Protein AF-A0A6N8DL16-F1 (afdb_monomer)

Nearest PDB structures (foldseek):
  7wkp-assembly1_A  TM=5.243E-01  e=1.042E-01  Vibrio phage ICP1_2011_A
  2dit-assembly1_A  TM=4.692E-01  e=3.291E-01  Homo sapiens
  4wp3-assembly5_E  TM=5.464E-01  e=7.927E-01  Mycobacterium avium
  7evo-assembly1_D  TM=4.822E-01  e=1.112E+00  Homo sapiens
  1mli-assembly1_A  TM=5.009E-01  e=1.910E+00  Pseudomonas putida

Radius of gyration: 14.45 Å; Cα contacts (8 Å, |Δi|>4): 133; chains: 1; bounding box: 46×30×29 Å

Foldseek 3Di:
DDDDPPPPPDDDFWKKKKKFFPCPVDQDQVVLLVVQVVVVVVCCVVVVAPPVQCVQWDCDSNRITMHTHNDPVNNVVSQVVCCVVQPNGMDMDIDGDDD

Secondary structure (DSSP, 8-state):
---------S---EEEEEEEE---S---HHHHHHHHHHHHHHHHHTTSS-TGGGGGEEEETTTEEEEEESSHHHHHHHHHHHHHHTTTTEEEEEEEE--

Mean predicted aligned error: 10.22 Å

Structure (mmCIF, N/CA/C/O backbone):
data_AF-A0A6N8DL16-F1
#
_entry.id   AF-A0A6N8DL16-F1
#
loop_
_atom_site.group_PDB
_atom_site.id
_atom_site.type_symbol
_atom_site.label_atom_id
_atom_site.label_alt_id
_atom_site.label_comp_id
_atom_site.label_asym_id
_atom_site.label_entity_id
_atom_site.label_seq_id
_atom_site.pdbx_PDB_ins_code
_atom_site.Cartn_x
_atom_site.Cartn_y
_atom_site.Cartn_z
_atom_site.occupancy
_atom_site.B_iso_or_equiv
_atom_site.auth_seq_id
_atom_site.auth_comp_id
_atom_site.auth_asym_id
_atom_site.auth_atom_id
_atom_site.pdbx_PDB_model_num
ATOM 1 N N . MET A 1 1 ? -30.264 16.092 12.443 1.00 32.75 1 MET A N 1
ATOM 2 C CA . MET A 1 1 ? -29.000 16.051 13.210 1.00 32.75 1 MET A CA 1
ATOM 3 C C . MET A 1 1 ? -27.880 16.482 12.274 1.00 32.75 1 MET A C 1
ATOM 5 O O . MET A 1 1 ? -27.597 15.757 11.334 1.00 32.75 1 MET A O 1
ATOM 9 N N . ASN A 1 2 ? -27.320 17.680 12.464 1.00 31.73 2 ASN A N 1
ATOM 10 C CA . ASN A 1 2 ? -26.186 18.186 11.683 1.00 31.73 2 ASN A CA 1
ATOM 11 C C . ASN A 1 2 ? -24.905 17.898 12.468 1.00 31.73 2 ASN A C 1
ATOM 13 O O . ASN A 1 2 ? -24.676 18.522 13.501 1.00 31.73 2 ASN A O 1
ATOM 17 N N . VAL A 1 3 ? -24.101 16.939 12.014 1.00 38.69 3 VAL A N 1
ATOM 18 C CA . VAL A 1 3 ? -22.785 16.669 12.606 1.00 38.69 3 VAL A CA 1
ATOM 19 C C . VAL A 1 3 ? -21.756 17.448 11.795 1.00 38.69 3 VAL A C 1
ATOM 21 O O . VAL A 1 3 ? -21.589 17.209 10.601 1.00 38.69 3 VAL A O 1
ATOM 24 N N . ALA A 1 4 ? -21.126 18.432 12.435 1.00 30.70 4 ALA A N 1
ATOM 25 C CA . ALA A 1 4 ? -20.076 19.253 11.845 1.00 30.70 4 ALA A CA 1
ATOM 26 C C . ALA A 1 4 ? -18.876 18.390 11.396 1.00 30.70 4 ALA A C 1
ATOM 28 O O . ALA A 1 4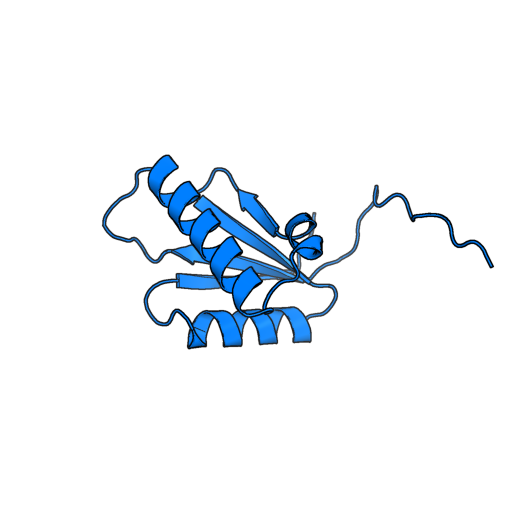 ? -18.576 17.384 12.045 1.00 30.70 4 ALA A O 1
ATOM 29 N N . PRO A 1 5 ? -18.153 18.773 10.325 1.00 38.84 5 PRO A N 1
ATOM 30 C CA . PRO A 1 5 ? -16.935 18.082 9.928 1.00 38.84 5 PRO A CA 1
ATOM 31 C C . PRO A 1 5 ? -15.877 18.303 11.011 1.00 38.84 5 PRO A C 1
ATOM 33 O O . PRO A 1 5 ? -15.453 19.432 11.265 1.00 38.84 5 PRO A O 1
ATOM 36 N N . ALA A 1 6 ? -15.467 17.224 11.677 1.00 41.62 6 ALA A N 1
ATOM 37 C CA . ALA A 1 6 ? -14.383 17.272 12.642 1.00 41.62 6 ALA A CA 1
ATOM 38 C C . ALA A 1 6 ? -13.104 17.738 11.930 1.00 41.62 6 ALA A C 1
ATOM 40 O O . ALA A 1 6 ? -12.547 17.049 11.076 1.00 41.62 6 ALA A O 1
ATOM 41 N N . ASN A 1 7 ? -12.664 18.942 12.286 1.00 35.22 7 ASN A N 1
ATOM 42 C CA . ASN A 1 7 ? -11.350 19.484 11.981 1.00 35.22 7 ASN A CA 1
ATOM 43 C C . ASN A 1 7 ? -10.287 18.510 12.520 1.00 35.22 7 ASN A C 1
ATOM 45 O O . ASN A 1 7 ? -9.975 18.524 13.708 1.00 35.22 7 ASN A O 1
ATOM 49 N N . LEU A 1 8 ? -9.721 17.661 11.659 1.00 39.66 8 LEU A N 1
ATOM 50 C CA . LEU A 1 8 ? -8.611 16.760 11.993 1.00 39.66 8 LEU A CA 1
ATOM 51 C C . LEU A 1 8 ? -7.286 17.543 12.051 1.00 39.66 8 LEU A C 1
ATOM 53 O O . LEU A 1 8 ? -6.364 17.321 11.267 1.00 39.66 8 LEU A O 1
ATOM 57 N N . LYS A 1 9 ? -7.195 18.499 12.979 1.00 38.28 9 LYS A N 1
ATOM 58 C CA . LYS A 1 9 ? -5.927 19.015 13.505 1.00 38.28 9 LYS A CA 1
ATOM 59 C C . LYS A 1 9 ? -5.778 18.450 14.914 1.00 38.28 9 LYS A C 1
ATOM 61 O O . LYS A 1 9 ? -6.409 18.950 15.836 1.00 38.28 9 LYS A O 1
ATOM 66 N N . GLY A 1 10 ? -4.965 17.407 15.053 1.00 36.97 10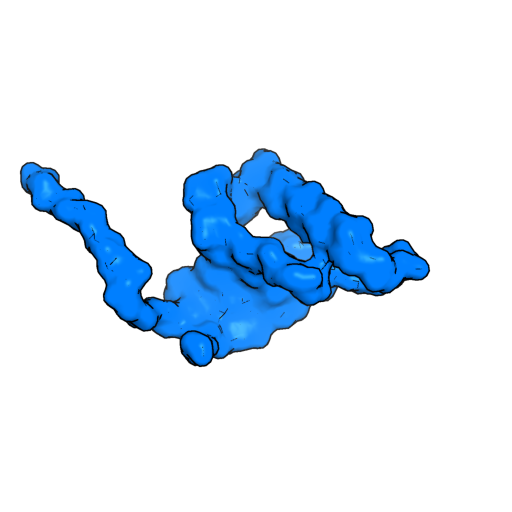 GLY A N 1
ATOM 67 C CA . GLY A 1 10 ? -4.671 16.775 16.340 1.00 36.97 10 GLY A CA 1
ATOM 68 C C . GLY A 1 10 ? -4.841 15.262 16.291 1.00 36.97 10 GLY A C 1
ATOM 69 O O . GLY A 1 10 ? -5.942 14.752 16.447 1.00 36.97 10 GLY A O 1
ATOM 70 N N . THR A 1 11 ? -3.727 14.582 16.025 1.00 49.75 11 THR A N 1
ATOM 71 C CA . THR A 1 11 ? -3.342 13.271 16.568 1.00 49.75 11 THR A CA 1
ATOM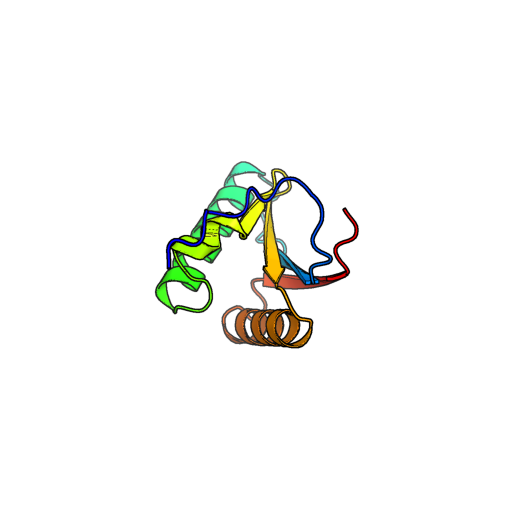 72 C C . THR A 1 11 ? -4.435 12.201 16.675 1.00 49.75 11 THR A C 1
ATOM 74 O O . THR A 1 11 ? -5.189 12.125 17.641 1.00 49.75 11 THR A O 1
ATOM 77 N N . SER A 1 12 ? -4.441 11.264 15.729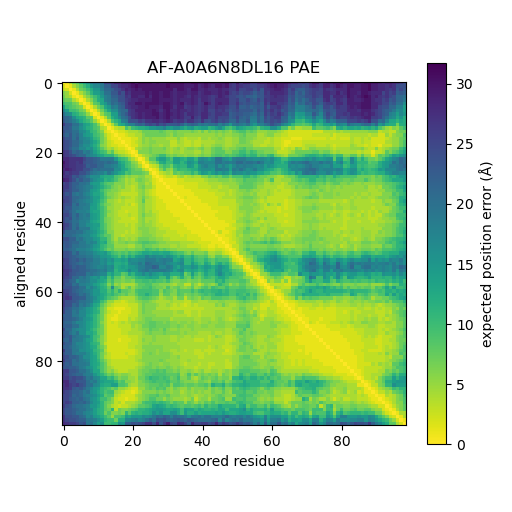 1.00 45.25 12 SER A N 1
ATOM 78 C CA . SER A 1 12 ? -5.082 9.960 15.918 1.00 45.25 12 SER A CA 1
ATOM 79 C C . SER A 1 12 ? -3.998 8.897 15.802 1.00 45.25 12 SER A C 1
ATOM 81 O O . SER A 1 12 ? -3.404 8.754 14.733 1.00 45.25 12 SER A O 1
ATOM 83 N N . MET A 1 13 ? -3.716 8.175 16.894 1.00 55.28 13 MET A N 1
ATOM 84 C CA . MET A 1 13 ? -2.894 6.961 16.853 1.00 55.28 13 MET A CA 1
ATOM 85 C C . MET A 1 13 ? -3.415 6.063 15.725 1.00 55.28 13 MET A C 1
ATOM 87 O O . MET A 1 13 ? -4.529 5.552 15.801 1.00 55.28 13 MET A O 1
ATOM 91 N N . GLY A 1 14 ? -2.627 5.913 14.665 1.00 69.69 14 GLY A N 1
ATOM 92 C CA . GLY A 1 14 ? -2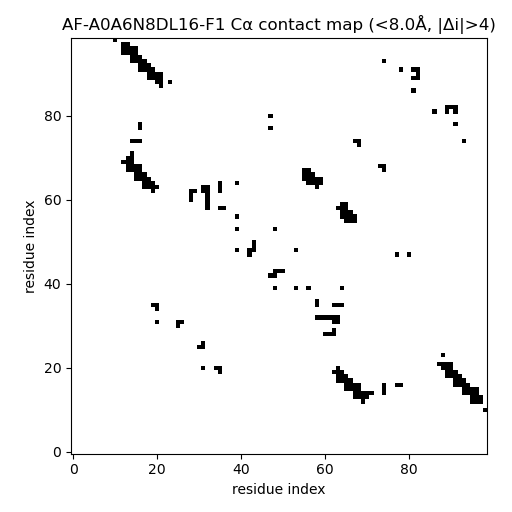.998 5.156 13.475 1.00 69.69 14 GLY A CA 1
ATOM 93 C C . GLY A 1 14 ? -1.975 4.070 13.178 1.00 69.69 14 GLY A C 1
ATOM 94 O O . GLY A 1 14 ? -0.807 4.157 13.557 1.00 69.69 14 GLY A O 1
ATOM 95 N N . TYR A 1 15 ? -2.398 3.032 12.475 1.00 75.81 15 TYR A N 1
ATOM 96 C CA . TYR A 1 15 ? -1.504 1.991 11.984 1.00 75.81 15 TYR A CA 1
ATOM 97 C C . TYR A 1 15 ? -1.094 2.352 10.569 1.00 75.81 15 TYR A C 1
ATOM 99 O O . TYR A 1 15 ? -1.939 2.454 9.683 1.00 75.81 15 TYR A O 1
ATOM 107 N N . ALA A 1 16 ? 0.196 2.573 10.350 1.00 80.25 16 ALA A N 1
ATOM 108 C CA . ALA A 1 16 ? 0.690 2.951 9.040 1.00 80.25 16 ALA A CA 1
ATOM 109 C C . ALA A 1 16 ? 1.315 1.750 8.332 1.00 80.25 16 ALA A C 1
ATOM 111 O O . ALA A 1 16 ? 2.046 0.958 8.932 1.00 80.25 16 ALA A O 1
ATOM 112 N N . VAL A 1 17 ? 1.028 1.645 7.037 1.00 81.25 17 VAL A N 1
ATOM 113 C CA . VAL A 1 17 ? 1.707 0.739 6.113 1.00 81.25 17 VAL A CA 1
ATOM 114 C C . VAL A 1 17 ? 2.466 1.602 5.113 1.00 81.25 17 VAL A C 1
ATOM 116 O O . VAL A 1 17 ? 1.895 2.508 4.500 1.00 81.25 17 VAL A O 1
ATOM 119 N N . LEU A 1 18 ? 3.761 1.337 4.970 1.00 84.81 18 LEU A N 1
ATOM 120 C CA . LEU A 1 18 ? 4.576 1.855 3.878 1.00 84.81 18 LEU A CA 1
ATOM 121 C C . LEU A 1 18 ? 4.678 0.797 2.801 1.00 84.81 18 LEU A C 1
ATOM 123 O O . LEU A 1 18 ? 5.030 -0.337 3.111 1.00 84.81 18 LEU A O 1
ATOM 127 N N . THR A 1 19 ? 4.413 1.189 1.564 1.00 84.94 19 THR A N 1
ATOM 128 C CA . THR A 1 19 ? 4.612 0.358 0.380 1.00 84.94 19 THR A CA 1
ATOM 129 C C . THR A 1 19 ? 5.722 0.970 -0.472 1.00 84.94 19 THR A C 1
ATOM 131 O O . THR A 1 19 ? 5.669 2.156 -0.813 1.00 84.94 19 THR A O 1
ATOM 134 N N . TYR A 1 20 ? 6.729 0.161 -0.790 1.00 81.81 20 TYR A N 1
ATOM 135 C CA . TYR A 1 20 ? 7.920 0.506 -1.565 1.00 81.81 20 TYR A CA 1
ATOM 136 C C . TYR A 1 20 ? 7.964 -0.356 -2.817 1.00 81.81 20 TYR A C 1
ATOM 138 O O . TYR A 1 20 ? 7.587 -1.516 -2.743 1.00 81.81 20 TYR A O 1
ATOM 146 N N . PHE A 1 21 ? 8.482 0.163 -3.926 1.00 78.38 21 PHE A N 1
ATOM 147 C CA . PHE A 1 21 ? 8.878 -0.702 -5.034 1.00 78.38 21 PHE A CA 1
ATOM 148 C C . PHE A 1 21 ? 10.226 -1.346 -4.723 1.00 78.38 21 PHE A C 1
ATOM 150 O O . PHE A 1 21 ? 11.172 -0.650 -4.339 1.00 78.38 21 PHE A O 1
ATOM 157 N N . ASP A 1 22 ? 10.311 -2.659 -4.912 1.00 70.88 22 ASP A N 1
ATOM 158 C CA . ASP A 1 22 ? 11.544 -3.414 -4.742 1.00 70.88 22 ASP A CA 1
ATOM 159 C C . ASP A 1 22 ? 12.459 -3.135 -5.929 1.00 70.88 22 ASP A C 1
ATOM 161 O O . ASP A 1 22 ? 12.410 -3.772 -6.972 1.00 70.88 22 ASP A O 1
ATOM 165 N N . ASN A 1 23 ? 13.235 -2.061 -5.764 1.00 62.66 23 ASN A N 1
ATOM 166 C CA . ASN A 1 23 ? 14.390 -1.645 -6.550 1.00 62.66 23 ASN A CA 1
ATOM 167 C C . ASN A 1 23 ? 14.342 -2.091 -8.026 1.00 62.66 23 ASN A C 1
ATOM 169 O O . ASN A 1 23 ? 15.099 -2.964 -8.448 1.00 62.66 23 ASN A O 1
ATOM 173 N N . VAL A 1 24 ? 13.473 -1.441 -8.809 1.00 59.84 24 VAL A N 1
ATOM 174 C CA . VAL A 1 24 ? 13.189 -1.702 -10.238 1.00 59.84 24 VAL A CA 1
ATOM 175 C C . VAL A 1 24 ? 14.367 -1.319 -11.166 1.00 59.84 24 VAL A C 1
ATOM 177 O O . VAL A 1 24 ? 14.183 -0.757 -12.240 1.00 59.84 24 VAL A O 1
ATOM 180 N N . GLY A 1 25 ? 15.614 -1.530 -10.735 1.00 55.62 25 GLY A N 1
ATOM 181 C CA . GLY A 1 25 ? 16.838 -1.200 -11.475 1.00 55.62 25 GLY A CA 1
ATOM 182 C C . GLY A 1 25 ? 17.146 0.297 -11.599 1.00 55.62 25 GLY A C 1
ATOM 183 O O . GLY A 1 25 ? 18.238 0.654 -12.036 1.00 55.62 25 GLY A O 1
ATOM 184 N N . ASN A 1 26 ? 16.235 1.183 -11.185 1.00 62.38 26 ASN A N 1
ATOM 185 C CA . ASN A 1 26 ? 16.373 2.625 -11.345 1.00 62.38 26 ASN A CA 1
ATOM 186 C C . ASN A 1 26 ? 16.125 3.368 -10.024 1.00 62.38 26 ASN A C 1
ATOM 188 O O . ASN A 1 26 ? 15.063 3.251 -9.415 1.00 62.38 26 ASN A O 1
ATOM 192 N N . LYS A 1 27 ? 17.127 4.137 -9.585 1.00 68.44 27 LYS A N 1
ATOM 193 C CA . LYS A 1 27 ? 17.081 4.948 -8.356 1.00 68.44 27 LYS A CA 1
ATOM 194 C C . LYS A 1 27 ? 16.625 6.386 -8.617 1.00 68.44 27 LYS A C 1
ATOM 196 O O . LYS A 1 27 ? 16.647 7.204 -7.696 1.00 68.44 27 LYS A O 1
ATOM 201 N N . ASP A 1 28 ? 16.235 6.710 -9.852 1.00 78.44 28 ASP A N 1
ATOM 202 C CA . ASP A 1 28 ? 15.695 8.024 -10.173 1.00 78.44 28 ASP A CA 1
ATOM 203 C C . ASP A 1 28 ? 14.401 8.267 -9.391 1.00 78.44 28 ASP A C 1
ATOM 205 O O . ASP A 1 28 ? 13.408 7.536 -9.466 1.00 78.44 28 ASP A O 1
ATOM 209 N N . ARG A 1 29 ? 14.425 9.347 -8.620 1.00 73.81 29 ARG A N 1
ATOM 210 C CA . ARG A 1 29 ? 13.354 9.717 -7.707 1.00 73.81 29 ARG A CA 1
ATOM 211 C C . ARG A 1 29 ? 12.038 10.028 -8.423 1.00 73.81 29 ARG A C 1
ATOM 213 O O . ARG A 1 29 ? 10.979 9.733 -7.873 1.00 73.81 29 ARG A O 1
ATOM 220 N N . ASN A 1 30 ? 12.075 10.637 -9.605 1.00 79.75 30 ASN A N 1
ATOM 221 C CA . ASN A 1 30 ? 10.867 10.969 -10.358 1.00 79.75 30 ASN A CA 1
ATOM 222 C C . ASN A 1 30 ? 10.203 9.703 -10.901 1.00 79.75 30 ASN A C 1
ATOM 224 O O . ASN A 1 30 ? 8.977 9.595 -10.864 1.00 79.75 30 ASN A O 1
ATOM 228 N N . ILE A 1 31 ? 11.013 8.727 -11.319 1.00 80.19 31 ILE A N 1
ATOM 229 C CA . ILE A 1 31 ? 10.531 7.417 -11.766 1.00 80.19 31 ILE A CA 1
ATOM 230 C C . ILE A 1 31 ? 9.866 6.672 -10.605 1.00 80.19 31 ILE A C 1
ATOM 232 O O . ILE A 1 31 ? 8.723 6.239 -10.744 1.00 80.19 31 ILE A O 1
ATOM 236 N N . LEU A 1 32 ? 10.511 6.618 -9.434 1.00 77.38 32 LEU A N 1
ATOM 237 C CA . LEU A 1 32 ? 9.935 5.992 -8.235 1.00 77.38 32 LEU A CA 1
ATOM 238 C C . LEU A 1 32 ? 8.614 6.652 -7.815 1.00 77.38 32 LEU A C 1
ATOM 240 O O . LEU A 1 32 ? 7.637 5.970 -7.516 1.00 77.38 32 LEU A O 1
ATOM 244 N N . ILE A 1 33 ? 8.540 7.987 -7.831 1.00 78.44 33 ILE A N 1
ATOM 245 C CA . ILE A 1 33 ? 7.294 8.713 -7.540 1.00 78.44 33 ILE A CA 1
ATOM 246 C C . ILE A 1 33 ? 6.202 8.364 -8.562 1.00 78.44 33 ILE A C 1
ATOM 248 O O . ILE A 1 33 ? 5.048 8.181 -8.173 1.00 78.44 33 ILE A O 1
ATOM 252 N N . GLY A 1 34 ? 6.547 8.264 -9.848 1.00 81.56 34 GLY A N 1
ATOM 253 C CA . GLY A 1 34 ? 5.621 7.866 -10.908 1.00 81.56 34 GLY A CA 1
ATOM 254 C C . GLY A 1 34 ? 5.074 6.450 -10.713 1.00 81.56 34 GLY A C 1
ATOM 255 O O . GLY A 1 34 ? 3.862 6.250 -10.773 1.00 81.56 34 GLY A O 1
ATOM 256 N N . GLN A 1 35 ? 5.941 5.489 -10.392 1.00 81.81 35 GLN A N 1
ATOM 257 C CA . GLN A 1 35 ? 5.551 4.106 -10.094 1.00 81.81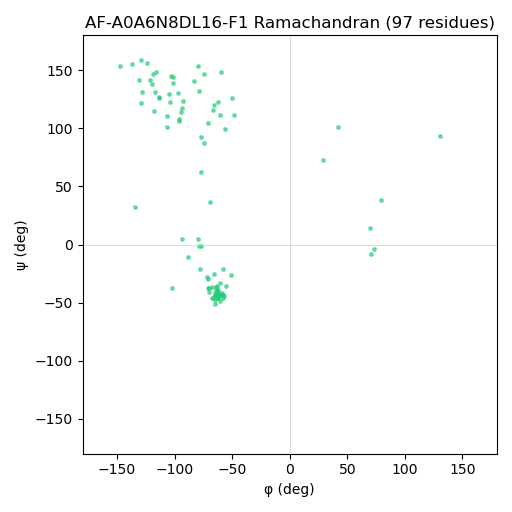 35 GLN A CA 1
ATOM 258 C C . GLN A 1 35 ? 4.627 4.027 -8.875 1.00 81.81 35 GLN A C 1
ATOM 260 O O . GLN A 1 35 ? 3.590 3.369 -8.916 1.00 81.81 35 GLN A O 1
ATOM 265 N N . VAL A 1 36 ? 4.939 4.773 -7.813 1.00 80.19 36 VAL A N 1
ATOM 266 C CA . VAL A 1 36 ? 4.090 4.847 -6.619 1.00 80.19 36 VAL A CA 1
ATOM 267 C C . VAL A 1 36 ? 2.727 5.476 -6.913 1.00 80.19 36 VAL A C 1
ATOM 269 O O . VAL A 1 36 ? 1.724 5.031 -6.360 1.00 80.19 36 VAL A O 1
ATOM 272 N N . ARG A 1 37 ? 2.649 6.485 -7.787 1.00 80.88 37 ARG A N 1
ATOM 273 C CA . ARG A 1 37 ? 1.357 7.045 -8.220 1.00 80.88 37 ARG A CA 1
ATOM 274 C C . ARG A 1 37 ? 0.528 6.021 -8.988 1.00 80.88 37 ARG A C 1
ATOM 276 O O . ARG A 1 37 ? -0.643 5.853 -8.674 1.00 80.88 37 ARG A O 1
ATOM 283 N N . ARG A 1 38 ? 1.153 5.290 -9.912 1.00 83.75 38 ARG A N 1
ATOM 284 C CA . ARG A 1 38 ? 0.492 4.206 -10.644 1.00 83.75 38 ARG A CA 1
ATOM 285 C C . ARG A 1 38 ? -0.052 3.134 -9.698 1.00 83.75 38 ARG A C 1
ATOM 287 O O . ARG A 1 38 ? -1.198 2.732 -9.840 1.00 83.75 38 ARG A O 1
ATOM 294 N N . LEU A 1 39 ? 0.727 2.741 -8.689 1.00 81.75 39 LEU A N 1
ATOM 295 C CA . LEU A 1 39 ? 0.271 1.818 -7.650 1.00 81.75 39 LEU A CA 1
ATOM 296 C C . LEU A 1 39 ? -0.985 2.337 -6.933 1.00 81.75 39 LEU A C 1
ATOM 298 O O . LEU A 1 39 ? -1.928 1.583 -6.729 1.00 81.75 39 LEU A O 1
ATOM 302 N N . VAL A 1 40 ? -1.024 3.621 -6.565 1.00 80.69 40 VAL A N 1
ATOM 303 C CA . VAL A 1 40 ? -2.209 4.233 -5.934 1.00 80.69 40 VAL A CA 1
ATOM 304 C C . VAL A 1 40 ? -3.432 4.156 -6.849 1.00 80.69 40 VAL A C 1
ATOM 306 O O . VAL A 1 40 ? -4.519 3.823 -6.377 1.00 80.69 40 VAL A O 1
ATOM 309 N N . ASP A 1 41 ? -3.269 4.444 -8.138 1.00 82.94 41 ASP A N 1
ATOM 310 C CA . ASP A 1 41 ? -4.370 4.382 -9.100 1.00 82.94 41 ASP A CA 1
ATOM 311 C C . ASP A 1 41 ? -4.888 2.949 -9.275 1.00 82.94 41 ASP A C 1
ATOM 313 O O . ASP A 1 41 ? -6.100 2.732 -9.267 1.00 82.94 41 ASP A O 1
ATOM 317 N N . GLU A 1 42 ? -3.991 1.964 -9.347 1.00 82.50 42 GLU A N 1
ATOM 318 C CA . GLU A 1 42 ? -4.353 0.549 -9.466 1.00 82.50 42 GLU A CA 1
ATOM 319 C C . GLU A 1 42 ? -5.049 0.031 -8.196 1.00 82.50 42 GLU A C 1
ATOM 321 O O . GLU A 1 42 ? -6.127 -0.557 -8.281 1.00 82.50 42 GLU A O 1
ATOM 326 N N . LEU A 1 43 ? -4.527 0.333 -7.002 1.00 81.19 43 LEU A N 1
ATOM 327 C CA . LEU A 1 43 ? -5.198 0.002 -5.736 1.00 81.19 43 LEU A CA 1
ATOM 328 C C . LEU A 1 43 ? -6.577 0.675 -5.622 1.00 81.19 43 LEU A C 1
ATOM 330 O O . LEU A 1 43 ? -7.499 0.109 -5.032 1.00 81.19 43 LEU A O 1
ATOM 334 N N . GLY A 1 44 ? -6.725 1.877 -6.186 1.00 78.81 44 GLY A N 1
ATOM 335 C CA . GLY A 1 44 ? -7.998 2.587 -6.272 1.00 78.81 44 GLY A CA 1
ATOM 336 C C . GLY A 1 44 ? -8.985 1.936 -7.241 1.00 78.81 44 GLY A C 1
ATOM 337 O O . GLY A 1 44 ? -10.171 1.838 -6.928 1.00 78.81 44 GLY A O 1
ATOM 338 N N . TYR A 1 45 ? -8.507 1.470 -8.397 1.00 82.00 45 TYR A N 1
ATOM 339 C CA . TYR A 1 45 ? -9.306 0.753 -9.393 1.00 82.00 45 TYR A CA 1
ATOM 340 C C . TYR A 1 45 ? -9.885 -0.550 -8.829 1.00 82.00 45 TYR A C 1
ATOM 342 O O . TYR A 1 45 ? -11.074 -0.813 -8.989 1.00 82.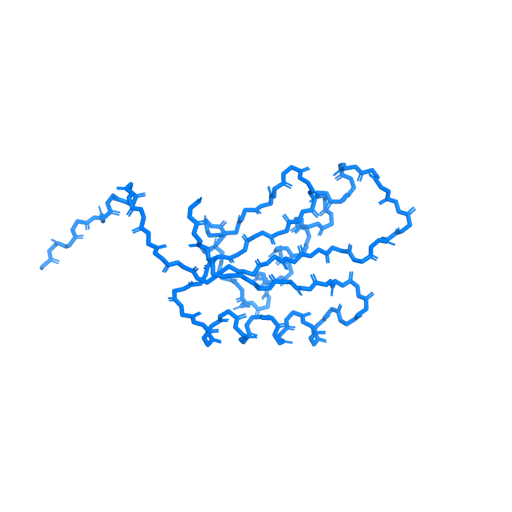00 45 TYR A O 1
ATOM 350 N N . TRP A 1 46 ? -9.076 -1.314 -8.092 1.00 79.25 46 TRP A N 1
ATOM 351 C CA . TRP A 1 46 ? -9.499 -2.560 -7.441 1.00 79.25 46 TRP A CA 1
ATOM 352 C C . TRP A 1 46 ? -10.325 -2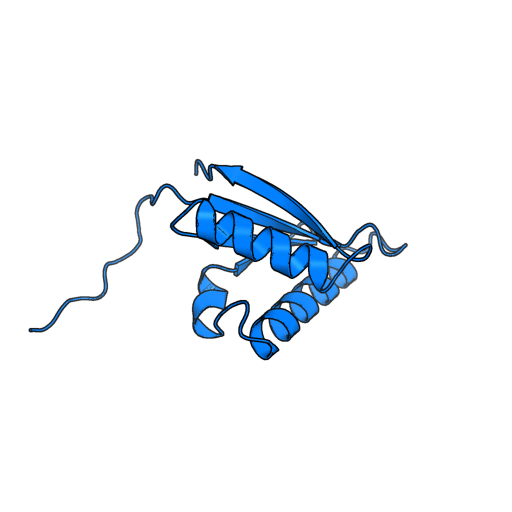.352 -6.160 1.00 79.25 46 TRP A C 1
ATOM 354 O O . TRP A 1 46 ? -10.735 -3.321 -5.525 1.00 79.25 46 TRP A O 1
ATOM 364 N N . GLY A 1 47 ? -10.567 -1.102 -5.747 1.00 74.19 47 GLY A N 1
ATOM 365 C CA . GLY A 1 47 ? -11.317 -0.786 -4.529 1.00 74.19 47 GLY A CA 1
ATOM 366 C C . GLY A 1 47 ? -10.587 -1.133 -3.226 1.00 74.19 47 GLY A C 1
ATOM 367 O O . GLY A 1 47 ? -11.208 -1.144 -2.164 1.00 74.19 47 GLY A O 1
ATOM 368 N N . ILE A 1 48 ? -9.277 -1.395 -3.286 1.00 77.31 48 ILE A N 1
ATOM 369 C CA . ILE A 1 48 ? -8.428 -1.711 -2.125 1.00 77.31 48 ILE A CA 1
ATOM 370 C C . ILE A 1 48 ? -8.224 -0.459 -1.264 1.00 77.31 48 ILE A C 1
ATOM 372 O O . ILE A 1 48 ? -8.226 -0.525 -0.034 1.00 77.31 48 ILE A O 1
ATOM 376 N N . ILE A 1 49 ? -8.091 0.698 -1.915 1.00 74.38 49 ILE A N 1
ATOM 377 C CA . ILE A 1 49 ? -8.158 2.016 -1.280 1.00 74.38 49 ILE A CA 1
ATOM 378 C C . ILE A 1 49 ? -9.283 2.820 -1.931 1.00 74.38 49 ILE A C 1
ATOM 380 O O . ILE A 1 49 ? -9.488 2.755 -3.141 1.00 74.38 49 ILE A O 1
ATOM 384 N N . SER A 1 50 ? -10.037 3.598 -1.156 1.00 68.38 50 SER A N 1
ATOM 385 C CA . SER A 1 50 ? -11.071 4.449 -1.748 1.00 68.38 50 SER A CA 1
ATOM 386 C C . SER A 1 50 ? -10.443 5.663 -2.444 1.00 68.38 50 SER A C 1
ATOM 388 O O . SER A 1 50 ? -9.454 6.222 -1.965 1.00 68.38 50 SER A O 1
ATOM 390 N N . LYS A 1 51 ? -11.055 6.138 -3.542 1.00 59.25 51 LYS A N 1
ATOM 391 C CA . LYS A 1 51 ? -10.657 7.405 -4.192 1.00 59.25 51 LYS A CA 1
ATOM 392 C C . LYS A 1 51 ? -10.691 8.590 -3.215 1.00 59.25 51 LYS A C 1
ATOM 394 O O . LYS A 1 51 ? -9.816 9.445 -3.260 1.00 59.25 51 LYS A O 1
ATOM 399 N N . SER A 1 52 ? -11.641 8.611 -2.276 1.00 54.16 52 SER A N 1
ATOM 400 C CA . SER A 1 52 ? -11.693 9.595 -1.181 1.00 54.16 52 SER A CA 1
ATOM 401 C C . SER A 1 52 ? -10.613 9.368 -0.108 1.00 54.16 52 SER A C 1
ATOM 403 O O . SER A 1 52 ? -10.147 10.323 0.511 1.00 54.16 52 SER A O 1
ATOM 405 N N . GLY A 1 53 ? -10.163 8.124 0.077 1.00 52.31 53 GLY A N 1
ATOM 406 C CA . GLY A 1 53 ? -9.093 7.688 0.980 1.00 52.31 53 GLY A CA 1
ATOM 407 C C . GLY A 1 53 ? -7.681 7.934 0.445 1.00 52.31 53 GLY A C 1
ATOM 408 O O . GLY A 1 53 ? -6.709 7.730 1.176 1.00 52.31 53 GLY A O 1
ATOM 409 N N . GLN A 1 54 ? -7.545 8.476 -0.771 1.00 53.47 54 GLN A N 1
ATOM 410 C CA . GLN A 1 54 ? -6.286 9.055 -1.250 1.00 53.47 54 GLN A CA 1
ATOM 411 C C . GLN A 1 54 ? -5.790 10.191 -0.338 1.00 53.47 54 GLN A C 1
ATOM 413 O O . GLN A 1 54 ? -4.596 10.456 -0.276 1.00 53.47 54 GLN A O 1
ATOM 418 N N . SER A 1 55 ? -6.673 10.800 0.457 1.00 49.69 55 SER A N 1
ATOM 419 C CA . SER A 1 55 ? -6.303 11.764 1.502 1.00 49.69 55 SER A CA 1
ATOM 420 C C . SER A 1 55 ? -5.481 11.146 2.657 1.00 49.69 55 SER A C 1
ATOM 422 O O . SER A 1 55 ? -4.643 11.835 3.247 1.00 49.69 55 SER A O 1
ATOM 424 N N . ASN A 1 56 ? -5.617 9.835 2.912 1.00 54.09 56 ASN A N 1
ATOM 425 C CA . ASN A 1 56 ? -4.780 9.062 3.848 1.00 54.09 56 ASN A CA 1
ATOM 426 C C . ASN A 1 56 ? -3.520 8.474 3.191 1.00 54.09 56 ASN A C 1
A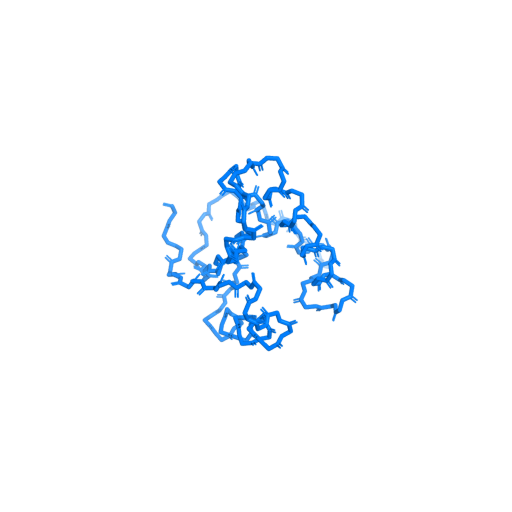TOM 428 O O . ASN A 1 56 ? -2.627 7.989 3.892 1.00 54.09 56 ASN A O 1
ATOM 432 N N . CYS A 1 57 ? -3.447 8.526 1.860 1.00 63.16 57 CYS A N 1
ATOM 433 C CA . CYS A 1 57 ? -2.355 8.012 1.049 1.00 63.16 57 CYS A CA 1
ATOM 434 C C . CYS A 1 57 ? -1.382 9.146 0.722 1.00 63.16 57 CYS A C 1
ATOM 436 O O . CYS A 1 57 ? -1.655 10.013 -0.102 1.00 63.16 57 CYS A O 1
ATOM 438 N N . ARG A 1 58 ? -0.211 9.163 1.359 1.00 68.31 58 ARG A N 1
ATOM 439 C CA . ARG A 1 58 ? 0.825 10.158 1.058 1.00 68.31 58 ARG A CA 1
ATOM 440 C C . ARG A 1 58 ? 1.954 9.509 0.280 1.00 68.31 58 ARG A C 1
ATOM 442 O O . ARG A 1 58 ? 2.734 8.750 0.852 1.00 68.31 58 ARG A O 1
ATOM 449 N N . VAL A 1 59 ? 2.078 9.875 -0.996 1.00 72.50 59 VAL A N 1
ATOM 450 C CA . VAL A 1 59 ? 3.298 9.621 -1.771 1.00 72.50 59 VAL A CA 1
ATOM 451 C C . VAL A 1 59 ? 4.378 10.551 -1.235 1.00 72.50 59 VAL A C 1
ATOM 453 O O . VAL A 1 59 ? 4.339 11.768 -1.434 1.00 72.50 59 VAL A O 1
ATOM 456 N N . LYS A 1 60 ? 5.316 10.002 -0.466 1.00 71.06 60 LYS A N 1
ATOM 457 C CA . LYS A 1 60 ? 6.400 10.798 0.112 1.00 71.06 60 LYS A CA 1
ATOM 458 C C . LYS A 1 60 ? 7.474 11.046 -0.938 1.00 71.06 60 LYS A C 1
ATOM 460 O O . LYS A 1 60 ? 7.697 10.247 -1.843 1.00 71.06 60 LYS A O 1
ATOM 465 N N . LYS A 1 61 ? 8.205 12.150 -0.758 1.00 65.31 61 LYS A N 1
ATOM 466 C CA . LYS A 1 61 ? 9.340 12.547 -1.606 1.00 65.31 61 LYS A CA 1
ATOM 467 C C . LYS A 1 61 ? 10.372 11.426 -1.800 1.00 65.31 61 LYS A C 1
ATOM 469 O O . LYS A 1 61 ? 11.052 11.431 -2.813 1.00 65.31 61 LYS A O 1
ATOM 474 N N . GLN A 1 62 ? 10.466 10.493 -0.858 1.00 66.31 62 GLN A N 1
ATOM 475 C CA . GLN A 1 62 ? 11.378 9.348 -0.866 1.00 66.31 62 GLN A CA 1
ATOM 476 C C . GLN A 1 62 ? 10.911 8.173 -1.754 1.00 66.31 62 GLN A C 1
ATOM 478 O O . GLN A 1 62 ? 11.580 7.150 -1.764 1.00 66.31 62 GLN A O 1
ATOM 483 N N . GLY A 1 63 ? 9.805 8.301 -2.501 1.00 72.62 63 GLY A N 1
ATOM 484 C CA . GLY A 1 63 ? 9.382 7.275 -3.464 1.00 72.62 63 GLY A CA 1
ATOM 485 C C . GLY A 1 63 ? 8.677 6.084 -2.817 1.00 72.62 63 GLY A C 1
ATOM 486 O O . GLY A 1 63 ? 8.883 4.948 -3.223 1.00 72.62 63 GLY A O 1
ATOM 487 N N . PHE A 1 64 ? 7.848 6.341 -1.805 1.00 78.31 64 PHE A N 1
ATOM 488 C CA . PHE A 1 64 ? 7.008 5.320 -1.185 1.00 78.31 64 PHE A CA 1
ATOM 489 C C . PHE A 1 64 ? 5.600 5.839 -0.914 1.00 78.31 64 PHE A C 1
ATOM 491 O O . PHE A 1 64 ? 5.378 7.046 -0.742 1.00 78.31 64 PHE A O 1
ATOM 498 N N . LEU A 1 65 ? 4.660 4.905 -0.838 1.00 82.44 65 LEU A N 1
ATOM 499 C CA . LEU A 1 65 ? 3.280 5.149 -0.449 1.00 82.44 65 LEU A CA 1
ATOM 500 C C . LEU A 1 65 ? 3.134 4.939 1.055 1.00 82.44 65 LEU A C 1
ATOM 502 O O . LEU A 1 65 ? 3.435 3.861 1.552 1.00 82.44 65 LEU A O 1
ATOM 506 N N . ARG A 1 66 ? 2.648 5.946 1.784 1.00 83.06 66 ARG A N 1
ATOM 507 C CA . ARG A 1 66 ? 2.196 5.784 3.172 1.00 83.06 66 ARG A CA 1
ATOM 508 C C . ARG A 1 66 ? 0.684 5.769 3.229 1.00 83.06 66 ARG A C 1
ATOM 510 O O . ARG A 1 66 ? 0.086 6.773 2.854 1.00 83.06 66 ARG A O 1
ATOM 517 N N . VAL A 1 67 ? 0.106 4.706 3.775 1.00 79.75 67 VAL A N 1
ATOM 518 C CA . VAL A 1 67 ? -1.334 4.596 4.040 1.00 79.75 67 VAL A CA 1
ATOM 519 C C . VAL A 1 67 ? -1.560 4.461 5.540 1.00 79.75 67 VAL A C 1
ATOM 521 O O . VAL A 1 67 ? -0.875 3.679 6.199 1.00 79.75 67 VAL A O 1
ATOM 524 N N . ILE A 1 68 ? -2.483 5.252 6.088 1.00 78.94 68 ILE A N 1
ATOM 525 C CA . ILE A 1 68 ? -2.849 5.226 7.510 1.00 78.94 68 ILE A CA 1
ATOM 526 C C . ILE A 1 68 ? -4.200 4.529 7.668 1.00 78.94 68 ILE A C 1
ATOM 528 O O . ILE A 1 68 ? -5.174 4.895 7.010 1.00 78.94 68 ILE A O 1
ATOM 532 N N . PHE A 1 69 ? -4.252 3.566 8.580 1.00 79.50 69 PHE A N 1
ATOM 533 C CA . PHE A 1 69 ? -5.440 2.811 8.951 1.00 79.50 69 PHE A CA 1
ATOM 534 C C . PHE A 1 69 ? -5.815 3.072 10.409 1.00 79.50 69 PHE A C 1
ATOM 536 O O . PHE A 1 69 ? -4.951 3.274 11.263 1.00 79.50 69 PHE A O 1
ATOM 543 N N . LEU A 1 70 ? -7.116 3.022 10.699 1.00 77.75 70 LEU A N 1
ATOM 544 C CA . LEU A 1 70 ? -7.645 3.199 12.055 1.00 77.75 70 LEU A CA 1
ATOM 545 C C . LEU A 1 70 ? -7.338 2.003 12.966 1.00 77.75 70 LEU A C 1
ATOM 547 O O . LEU A 1 70 ? -7.188 2.173 14.171 1.00 77.75 70 LEU A O 1
ATOM 551 N N . THR A 1 71 ? -7.230 0.797 12.401 1.00 81.69 71 THR A N 1
ATOM 552 C CA . THR A 1 71 ? -7.007 -0.437 13.167 1.00 81.69 71 THR A CA 1
ATOM 553 C C . THR A 1 71 ? -5.845 -1.258 12.618 1.00 81.69 71 THR A C 1
ATOM 555 O O . THR A 1 71 ? -5.443 -1.129 11.454 1.00 81.69 71 THR A O 1
ATOM 558 N N . ARG A 1 72 ? -5.302 -2.133 13.470 1.00 82.00 72 ARG A N 1
ATOM 559 C CA . ARG A 1 72 ? -4.198 -3.035 13.128 1.00 82.00 72 ARG A CA 1
ATOM 560 C C . ARG A 1 72 ? -4.631 -4.080 12.105 1.00 82.00 72 ARG A C 1
ATOM 562 O O . ARG A 1 72 ? -3.842 -4.448 11.237 1.00 82.00 72 ARG A O 1
ATOM 569 N N . GLU A 1 73 ? -5.866 -4.553 12.215 1.00 83.88 73 GLU A N 1
ATOM 570 C CA . GLU A 1 73 ? -6.479 -5.558 11.350 1.00 83.88 73 GLU A CA 1
ATOM 571 C C . GLU A 1 73 ? -6.602 -5.029 9.923 1.00 83.88 73 GLU A C 1
ATOM 573 O O . GLU A 1 73 ? -6.226 -5.722 8.981 1.00 83.88 73 GLU A O 1
ATOM 578 N N . LEU A 1 74 ? -7.038 -3.774 9.761 1.00 81.69 74 LEU A N 1
ATOM 579 C CA . LEU A 1 74 ? -7.109 -3.117 8.456 1.00 81.69 74 LEU A CA 1
ATOM 580 C C . LEU A 1 74 ? -5.717 -2.933 7.844 1.00 81.69 74 LEU A C 1
ATOM 582 O O . LEU A 1 74 ? -5.517 -3.255 6.675 1.00 81.69 74 LEU A O 1
ATOM 586 N N . ALA A 1 75 ? -4.736 -2.499 8.643 1.00 82.44 75 ALA A N 1
ATOM 587 C CA . ALA A 1 75 ? -3.351 -2.389 8.189 1.00 82.44 75 ALA A CA 1
ATOM 588 C C . ALA A 1 75 ? -2.754 -3.745 7.779 1.00 82.44 75 ALA A C 1
ATOM 590 O O . ALA A 1 75 ? -2.010 -3.819 6.803 1.00 82.44 75 ALA A O 1
ATOM 591 N N . LYS A 1 76 ? -3.070 -4.823 8.513 1.00 86.12 76 LYS A N 1
ATOM 592 C CA . LYS A 1 76 ? -2.654 -6.187 8.161 1.00 86.12 76 LYS A CA 1
ATOM 593 C C . LYS A 1 76 ? -3.298 -6.626 6.847 1.00 86.12 76 LYS A C 1
ATOM 595 O O . LYS A 1 76 ? -2.585 -7.016 5.938 1.00 86.12 76 LYS A O 1
ATOM 600 N N . ARG A 1 77 ? -4.620 -6.489 6.729 1.00 84.88 77 ARG A N 1
ATOM 601 C CA . ARG A 1 77 ? -5.364 -6.885 5.530 1.00 84.88 77 ARG A CA 1
ATOM 602 C C . ARG A 1 77 ? -4.868 -6.155 4.285 1.00 84.88 77 ARG A C 1
ATOM 604 O O . ARG A 1 77 ? -4.709 -6.779 3.248 1.00 84.88 77 ARG A O 1
ATOM 611 N N . TYR A 1 78 ? -4.588 -4.857 4.392 1.00 85.00 78 TYR A N 1
ATOM 612 C CA . TYR A 1 78 ? -3.980 -4.106 3.297 1.00 85.00 78 TYR A CA 1
ATOM 613 C C . TYR A 1 78 ? -2.592 -4.643 2.931 1.00 85.00 78 TYR A C 1
ATOM 615 O O . TYR A 1 78 ? -2.310 -4.816 1.752 1.00 85.00 78 TYR A O 1
ATOM 623 N N . GLN A 1 79 ? -1.734 -4.918 3.920 1.00 84.06 79 GLN A N 1
ATOM 624 C CA . GLN A 1 79 ? -0.421 -5.512 3.663 1.00 84.06 79 GLN A CA 1
ATOM 625 C C . GLN A 1 79 ? -0.543 -6.858 2.936 1.00 84.06 79 GLN A C 1
ATOM 627 O O . GLN A 1 79 ? 0.170 -7.063 1.959 1.00 84.06 79 GLN A O 1
ATOM 632 N N . ASP A 1 80 ? -1.442 -7.731 3.391 1.00 86.19 80 ASP A N 1
ATOM 633 C CA . ASP A 1 80 ? -1.645 -9.057 2.806 1.00 86.19 80 ASP A CA 1
ATOM 634 C C . ASP A 1 80 ? -2.139 -8.937 1.349 1.00 86.19 80 ASP A C 1
ATOM 636 O O . ASP A 1 80 ? -1.557 -9.542 0.456 1.00 86.19 80 ASP A O 1
ATOM 640 N N . ILE A 1 81 ? -3.121 -8.062 1.085 1.00 84.44 81 ILE A N 1
ATOM 641 C CA . ILE A 1 81 ? -3.624 -7.782 -0.272 1.00 84.44 81 ILE A CA 1
ATOM 642 C C . ILE A 1 81 ? -2.514 -7.223 -1.168 1.00 84.44 81 ILE A C 1
ATOM 644 O O . ILE A 1 81 ? -2.331 -7.668 -2.293 1.00 84.44 81 ILE A O 1
ATOM 648 N N . VAL A 1 82 ? -1.758 -6.228 -0.700 1.00 82.06 82 VAL A N 1
ATOM 649 C CA . VAL A 1 82 ? -0.681 -5.642 -1.510 1.00 82.06 82 VAL A CA 1
ATOM 650 C C . VAL A 1 82 ? 0.397 -6.680 -1.816 1.00 82.06 82 VAL A C 1
ATOM 652 O O . VAL A 1 82 ? 0.883 -6.708 -2.940 1.00 82.06 82 VAL A O 1
ATOM 655 N N . ALA A 1 83 ? 0.748 -7.535 -0.855 1.00 81.69 83 ALA A N 1
ATOM 656 C CA . ALA A 1 83 ? 1.700 -8.617 -1.077 1.00 81.69 83 ALA A CA 1
ATOM 657 C C . ALA A 1 83 ? 1.182 -9.645 -2.098 1.00 81.69 83 ALA A C 1
ATOM 659 O O . ALA A 1 83 ? 1.958 -10.085 -2.936 1.00 81.69 83 ALA A O 1
ATOM 660 N N . GLU A 1 84 ? -0.110 -9.981 -2.064 1.00 82.69 84 GLU A N 1
ATOM 661 C CA . GLU A 1 84 ? -0.744 -10.920 -2.999 1.00 82.69 84 GLU A CA 1
ATOM 662 C C . GLU A 1 84 ? -0.802 -10.370 -4.432 1.00 82.69 84 GLU A C 1
ATOM 664 O O . GLU A 1 84 ? -0.443 -11.056 -5.384 1.00 82.69 84 GLU A O 1
ATOM 669 N N . PHE A 1 85 ? -1.215 -9.113 -4.605 1.00 76.69 85 PHE A N 1
ATOM 670 C CA . PHE A 1 85 ? -1.381 -8.518 -5.937 1.00 76.69 85 PHE A CA 1
ATOM 671 C C . PHE A 1 85 ? -0.063 -8.083 -6.592 1.00 76.69 85 PHE A C 1
ATOM 673 O O . PHE A 1 85 ? -0.016 -7.900 -7.808 1.00 76.69 85 PHE A O 1
ATOM 680 N N . TRP A 1 86 ? 0.990 -7.877 -5.801 1.00 76.69 86 TRP A N 1
ATOM 681 C CA . TRP A 1 86 ? 2.248 -7.273 -6.250 1.00 76.69 86 TRP A CA 1
ATOM 682 C C . TRP A 1 86 ? 3.479 -8.029 -5.749 1.00 76.69 86 TRP A C 1
ATOM 684 O O . TRP A 1 86 ? 4.530 -7.426 -5.494 1.00 76.69 86 TRP A O 1
ATOM 694 N N . GLU A 1 87 ? 3.344 -9.346 -5.601 1.00 74.19 87 GLU A N 1
ATOM 695 C CA . GLU A 1 87 ? 4.410 -10.234 -5.147 1.00 74.19 87 GLU A CA 1
ATOM 696 C C . GLU A 1 87 ? 5.702 -10.000 -5.949 1.00 74.19 87 GLU A C 1
ATOM 698 O O . GLU A 1 87 ? 5.708 -9.988 -7.180 1.00 74.19 87 GLU A O 1
ATOM 703 N N . GLY A 1 88 ? 6.806 -9.741 -5.243 1.00 72.69 88 GLY A N 1
ATOM 704 C CA . GLY A 1 88 ? 8.122 -9.494 -5.845 1.00 72.69 88 GLY A CA 1
ATOM 705 C C . GLY A 1 88 ? 8.303 -8.133 -6.532 1.00 72.69 88 GLY A C 1
ATOM 706 O O . GLY A 1 88 ? 9.411 -7.829 -6.970 1.00 72.69 88 GLY A O 1
ATOM 707 N N . ILE A 1 89 ? 7.257 -7.302 -6.617 1.00 76.69 89 ILE A N 1
ATOM 708 C CA . ILE A 1 89 ? 7.320 -5.950 -7.197 1.00 76.69 89 ILE A CA 1
ATOM 709 C C . ILE A 1 89 ? 7.367 -4.888 -6.097 1.00 76.69 89 ILE A C 1
ATOM 711 O O . ILE A 1 89 ? 8.050 -3.867 -6.242 1.00 76.69 89 ILE A O 1
ATOM 715 N N . VAL A 1 90 ? 6.633 -5.107 -5.003 1.00 78.69 90 VAL A N 1
ATOM 716 C CA . VAL A 1 90 ? 6.560 -4.162 -3.889 1.00 78.69 90 VAL A CA 1
ATOM 717 C C . VAL A 1 90 ? 6.787 -4.834 -2.540 1.00 78.69 90 VAL A C 1
ATOM 719 O O . VAL A 1 90 ? 6.247 -5.897 -2.244 1.00 78.69 90 VAL A O 1
ATOM 722 N N . SER A 1 91 ? 7.495 -4.128 -1.666 1.00 79.88 91 SER A N 1
ATOM 723 C CA . SER A 1 91 ? 7.654 -4.485 -0.262 1.00 79.88 91 SER A CA 1
ATOM 724 C C . SER A 1 91 ? 6.780 -3.614 0.623 1.00 79.88 91 SER A C 1
ATOM 726 O O . SER A 1 91 ? 6.605 -2.415 0.389 1.00 79.88 91 SER A O 1
ATOM 728 N N . THR A 1 92 ? 6.265 -4.196 1.704 1.00 80.81 92 THR A N 1
ATOM 729 C CA . THR A 1 92 ? 5.455 -3.484 2.697 1.00 80.81 92 THR A CA 1
ATOM 730 C C . THR A 1 92 ? 6.096 -3.517 4.082 1.00 80.81 92 THR A C 1
ATOM 732 O O . THR A 1 92 ? 6.609 -4.540 4.531 1.00 80.81 92 THR A O 1
ATOM 735 N N . ARG A 1 93 ? 6.061 -2.389 4.801 1.00 80.44 93 ARG A N 1
ATOM 736 C CA . ARG A 1 93 ? 6.471 -2.302 6.214 1.00 80.44 93 ARG A CA 1
ATOM 737 C C . ARG A 1 93 ? 5.380 -1.647 7.047 1.00 80.44 93 ARG A C 1
ATOM 739 O O . ARG A 1 93 ? 4.888 -0.579 6.693 1.00 80.44 93 ARG A O 1
ATOM 746 N N . ARG A 1 94 ? 5.032 -2.267 8.176 1.00 73.31 94 ARG A N 1
ATOM 747 C CA . ARG A 1 94 ? 4.070 -1.736 9.153 1.00 73.31 94 ARG A CA 1
ATOM 748 C C . ARG A 1 94 ? 4.774 -1.132 10.356 1.00 73.31 94 ARG A C 1
ATOM 750 O O . ARG A 1 94 ? 5.763 -1.679 10.832 1.00 73.31 94 ARG A O 1
ATOM 757 N N . PHE A 1 95 ? 4.213 -0.056 10.885 1.00 76.06 95 PHE A N 1
ATOM 758 C CA . PHE A 1 95 ? 4.626 0.551 12.149 1.00 76.06 95 PHE A CA 1
ATOM 759 C C . PHE A 1 95 ? 3.410 1.164 12.827 1.00 76.06 95 PHE A C 1
ATOM 761 O O . PHE A 1 95 ? 2.427 1.556 12.186 1.00 76.06 95 PHE A O 1
ATOM 768 N N . LYS A 1 96 ? 3.487 1.249 14.153 1.00 62.59 96 LYS A N 1
ATOM 769 C CA . LYS A 1 96 ? 2.606 2.135 14.900 1.00 62.59 96 LYS A CA 1
ATOM 770 C C . LYS A 1 96 ? 2.995 3.554 14.491 1.00 62.59 96 LYS A C 1
ATOM 772 O O . LYS A 1 96 ? 4.164 3.915 14.588 1.00 62.59 96 LYS A O 1
ATOM 777 N N . SER A 1 97 ? 2.056 4.311 13.932 1.00 53.53 97 SER A N 1
ATOM 778 C CA . SER A 1 97 ? 2.320 5.705 13.605 1.00 53.53 97 SER A CA 1
ATOM 779 C C . SER A 1 97 ? 2.250 6.502 14.898 1.00 53.53 97 SER A C 1
ATOM 781 O O . SER A 1 97 ? 1.170 6.918 15.309 1.00 53.53 97 SER A O 1
ATOM 783 N N . GLU A 1 98 ? 3.395 6.674 15.541 1.00 50.53 98 GLU A N 1
ATOM 784 C CA . GLU A 1 98 ? 3.619 7.832 16.402 1.00 50.53 98 GLU A CA 1
ATOM 785 C C . GLU A 1 98 ? 4.047 8.986 15.484 1.00 50.53 98 GLU A C 1
ATOM 787 O O . GLU A 1 98 ? 4.648 8.736 14.436 1.00 50.53 98 GLU A O 1
ATOM 792 N N . ASP A 1 99 ? 3.549 10.185 15.783 1.00 44.34 99 ASP A N 1
ATOM 793 C CA . ASP A 1 99 ? 3.542 11.357 14.892 1.00 44.34 99 ASP A CA 1
ATOM 794 C C . ASP A 1 99 ? 4.927 11.697 14.307 1.00 44.34 99 ASP A C 1
ATOM 796 O O . ASP A 1 99 ? 5.909 11.728 15.085 1.00 44.34 99 ASP A O 1
#

pLDDT: mean 70.09, std 15.29, range [30.7, 86.19]

Organism: Rhodoblastus acidophilus (NCBI:txid1074)

Solvent-accessible surface area (backbone atoms only — not comparable to full-atom values): 5832 Å² total; per-residue (Å²): 138,89,80,74,85,77,75,88,78,75,88,72,81,27,24,29,34,38,40,33,66,54,72,81,87,60,87,52,55,69,58,34,41,51,52,43,50,51,50,52,52,51,37,34,73,74,61,76,38,52,79,80,48,45,80,46,44,44,76,43,92,86,26,29,35,36,39,63,25,86,39,66,66,57,36,46,53,50,48,53,50,50,41,70,79,31,63,89,46,42,46,73,48,77,47,78,41,74,133

Sequence (99 aa):
MNVAPANLKGTSMGYAVLTYFDNVGNKDRNILIGQVRRLVDELGYWGIISKSGQSNCRVKKQGFLRVIFLTRELAKRYQDIVAEFWEGIVSTRRFKSED